Protein AF-A0A3Q1M4J1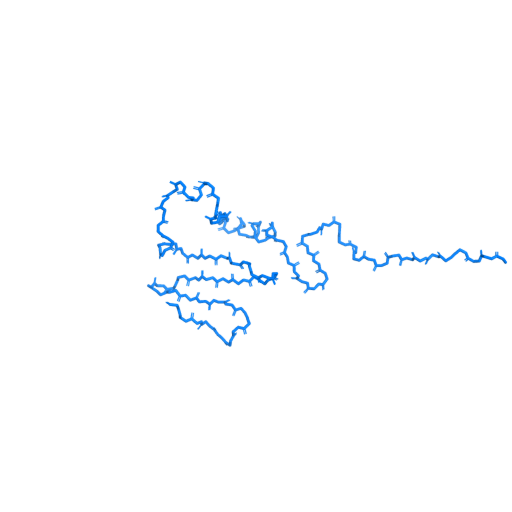-F1 (afdb_monomer_lite)

Foldseek 3Di:
DDDDDPPPPPDDPPPDPQADPVGQGDVVVVQVVQVVVVDHDDDCPDPVNVVVVDDPLPDAKDWDDDPSATWIWGDDPNWIWTGRPPDPGTDTD

pLDDT: mean 87.06, std 17.94, range [36.38, 98.62]

Sequence (93 aa):
MESIFHEKQEGSLCPSGNMDDSGFFSIQVTSNALKVWGLELILFNSPEYQRLRINPINERSFICNYKEHWFTVRKLGKQWFNLNSLLTGPELI

Radius of gyration: 19.83 Å; chains: 1; bounding box: 54×46×48 Å

Secondary structure (DSSP, 8-state):
--------------SSTTB-TT--B-HHHHHHHHHTTT-----TTSHHHHHHT--GGGSSEEEEEETTEEEEEEEETTEEEEE-TTSSSPEE-

Structure (mmCIF, N/CA/C/O backbone):
data_AF-A0A3Q1M4J1-F1
#
_entry.id   AF-A0A3Q1M4J1-F1
#
loop_
_atom_site.group_PDB
_atom_site.id
_atom_site.type_symbol
_atom_site.label_atom_id
_atom_site.label_alt_id
_atom_site.label_comp_id
_atom_site.label_asym_id
_atom_site.label_entity_id
_atom_site.label_seq_id
_atom_site.pdbx_PDB_ins_code
_atom_site.Cartn_x
_atom_site.Cartn_y
_atom_site.Cartn_z
_atom_site.occupancy
_atom_site.B_iso_or_equiv
_atom_site.auth_seq_id
_atom_site.auth_comp_id
_atom_site.auth_asym_id
_atom_site.auth_atom_id
_atom_site.pdbx_PDB_model_num
ATOM 1 N N . MET A 1 1 ? 39.958 -27.648 -36.511 1.00 38.06 1 MET A N 1
ATOM 2 C CA . MET A 1 1 ? 40.570 -26.655 -35.616 1.00 38.06 1 MET A CA 1
ATOM 3 C C . MET A 1 1 ? 39.543 -25.553 -35.459 1.00 38.06 1 MET A C 1
ATOM 5 O O . MET A 1 1 ? 39.189 -24.939 -36.452 1.00 38.06 1 MET A O 1
ATO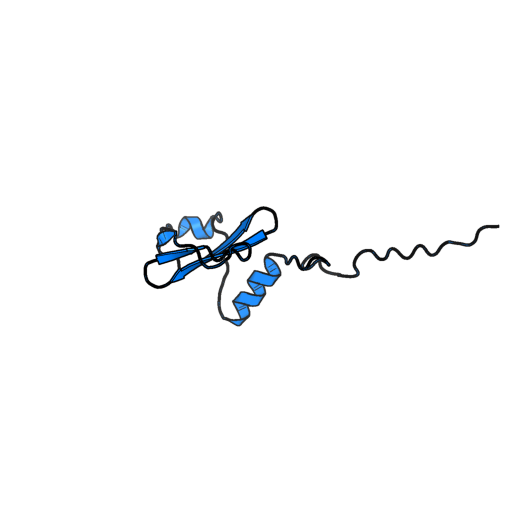M 9 N N . GLU A 1 2 ? 38.982 -25.497 -34.252 1.00 36.38 2 GLU A N 1
ATOM 10 C CA . GLU A 1 2 ? 38.103 -24.472 -33.668 1.00 36.38 2 GLU A CA 1
ATOM 11 C C . GLU A 1 2 ? 36.794 -24.123 -34.392 1.00 36.38 2 GLU A C 1
ATOM 13 O O . GLU A 1 2 ? 36.651 -23.152 -35.127 1.00 36.38 2 GLU A O 1
ATOM 18 N N . SER A 1 3 ? 35.789 -24.941 -34.081 1.00 39.28 3 SER A N 1
ATOM 19 C CA . SER A 1 3 ? 34.382 -24.562 -34.024 1.00 39.28 3 SER A CA 1
ATOM 20 C C . SER A 1 3 ? 34.202 -23.334 -33.124 1.00 39.28 3 SER A C 1
ATOM 22 O O . SER A 1 3 ? 34.395 -23.415 -31.912 1.00 39.28 3 SER A O 1
ATOM 24 N N . ILE A 1 4 ? 33.828 -22.205 -33.726 1.00 50.34 4 ILE A N 1
ATOM 25 C CA . ILE A 1 4 ? 33.396 -21.001 -33.015 1.00 50.34 4 ILE A CA 1
ATOM 26 C C . ILE A 1 4 ? 32.074 -21.345 -32.327 1.00 50.34 4 ILE A C 1
ATOM 28 O O . ILE A 1 4 ? 31.038 -21.499 -32.975 1.00 50.34 4 ILE A O 1
ATOM 32 N N . PHE A 1 5 ? 32.126 -21.523 -31.011 1.00 40.75 5 PHE A N 1
ATOM 33 C CA . PHE A 1 5 ? 30.942 -21.654 -30.180 1.00 40.75 5 PHE A CA 1
ATOM 34 C C . PHE A 1 5 ? 30.155 -20.343 -30.256 1.00 40.75 5 PHE A C 1
ATOM 36 O O . PHE A 1 5 ? 30.575 -19.314 -29.731 1.00 40.75 5 PHE A O 1
ATOM 43 N N . HIS A 1 6 ? 28.996 -20.380 -30.913 1.00 46.00 6 HIS A N 1
ATOM 44 C CA . HIS A 1 6 ? 27.926 -19.430 -30.641 1.00 46.00 6 HIS A CA 1
ATOM 45 C C . HIS A 1 6 ? 27.378 -19.752 -29.249 1.00 46.00 6 HIS A C 1
ATOM 47 O O . HIS A 1 6 ? 26.392 -20.472 -29.103 1.00 46.00 6 HIS A O 1
ATOM 53 N N . GLU A 1 7 ? 28.035 -19.239 -28.213 1.00 44.28 7 GLU A N 1
ATOM 54 C CA . GLU A 1 7 ? 27.428 -19.167 -26.891 1.00 44.28 7 GLU A CA 1
ATOM 55 C C . GLU A 1 7 ? 26.437 -18.004 -26.920 1.00 44.28 7 GLU A C 1
ATOM 57 O O . GLU A 1 7 ? 26.756 -16.834 -26.708 1.00 44.28 7 GLU A O 1
ATOM 62 N N . LYS A 1 8 ? 25.214 -18.338 -27.327 1.00 42.75 8 LYS A N 1
ATOM 63 C CA . LYS A 1 8 ? 24.049 -17.480 -27.191 1.00 42.75 8 LYS A CA 1
ATOM 64 C C . LYS A 1 8 ? 23.903 -17.209 -25.693 1.00 42.75 8 LYS A C 1
ATOM 66 O O . LYS A 1 8 ? 23.471 -18.089 -24.955 1.00 42.75 8 LYS A O 1
ATOM 71 N N . GLN A 1 9 ? 24.298 -16.020 -25.238 1.00 45.81 9 GLN A N 1
ATOM 72 C CA . GLN A 1 9 ? 23.897 -15.537 -23.920 1.00 45.81 9 GLN A CA 1
ATOM 73 C C . GLN A 1 9 ? 22.375 -15.369 -23.945 1.00 45.81 9 GLN A C 1
ATOM 75 O O . GLN A 1 9 ? 21.849 -14.321 -24.309 1.00 45.81 9 GLN A O 1
ATOM 80 N N . GLU A 1 10 ? 21.655 -16.430 -23.590 1.00 48.94 10 GLU A N 1
ATOM 81 C CA . GLU A 1 10 ? 20.257 -16.368 -23.171 1.00 48.94 10 GLU A CA 1
ATOM 82 C C . GLU A 1 10 ? 20.212 -15.778 -21.754 1.00 48.94 10 GLU A C 1
ATOM 84 O O . GLU A 1 10 ? 19.884 -16.442 -20.780 1.00 48.94 10 GLU A O 1
ATOM 89 N N . GLY A 1 11 ? 20.624 -14.515 -21.632 1.00 51.03 11 GLY A N 1
ATOM 90 C CA . GLY A 1 11 ? 20.379 -13.689 -20.457 1.00 51.03 11 GLY A CA 1
ATOM 91 C C . GLY A 1 11 ? 19.189 -12.795 -20.768 1.00 51.03 11 GLY A C 1
ATOM 92 O O . GLY A 1 11 ? 19.317 -11.939 -21.636 1.00 51.03 11 GLY A O 1
ATOM 93 N N . SER A 1 12 ? 18.048 -13.070 -20.126 1.00 54.44 12 SER A N 1
ATOM 94 C CA . SER A 1 12 ? 16.781 -12.316 -20.130 1.00 54.44 12 SER A CA 1
ATOM 95 C C . SER A 1 12 ? 16.692 -11.177 -21.165 1.00 54.44 12 SER A C 1
ATOM 97 O O . SER A 1 12 ? 17.217 -10.080 -20.980 1.00 54.44 12 SER A O 1
ATOM 99 N N . LEU A 1 13 ? 15.987 -11.438 -22.269 1.00 56.25 13 LEU A N 1
ATOM 100 C CA . LEU A 1 13 ? 15.767 -10.527 -23.405 1.00 56.25 13 LEU A CA 1
ATOM 101 C C . LEU A 1 13 ? 14.885 -9.307 -23.068 1.00 56.25 13 LEU A C 1
ATOM 103 O O . LEU A 1 13 ? 14.308 -8.713 -23.975 1.00 56.25 13 LEU A O 1
ATOM 107 N N . CYS A 1 14 ? 14.739 -8.927 -21.799 1.00 58.41 14 CYS A N 1
ATOM 108 C CA . CYS A 1 14 ? 13.925 -7.793 -21.379 1.00 58.41 14 CYS A CA 1
ATOM 109 C C . CYS A 1 14 ? 14.714 -6.484 -21.573 1.00 58.41 14 CYS A C 1
ATOM 111 O O . CYS A 1 14 ? 15.588 -6.171 -20.766 1.00 58.41 14 CYS A O 1
ATOM 113 N N . PRO A 1 15 ? 14.413 -5.660 -22.601 1.00 68.88 15 PRO A N 1
ATOM 114 C CA . PRO A 1 15 ? 15.168 -4.433 -22.877 1.00 68.88 15 PRO A CA 1
ATOM 115 C C . PRO A 1 15 ? 15.014 -3.354 -21.792 1.00 68.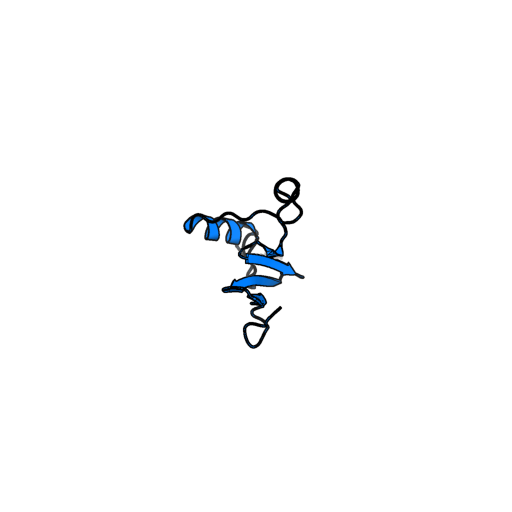88 15 PRO A C 1
ATOM 117 O O . PRO A 1 15 ? 15.712 -2.344 -21.825 1.00 68.88 15 PRO A O 1
ATOM 120 N N . SER A 1 16 ? 14.104 -3.540 -20.831 1.00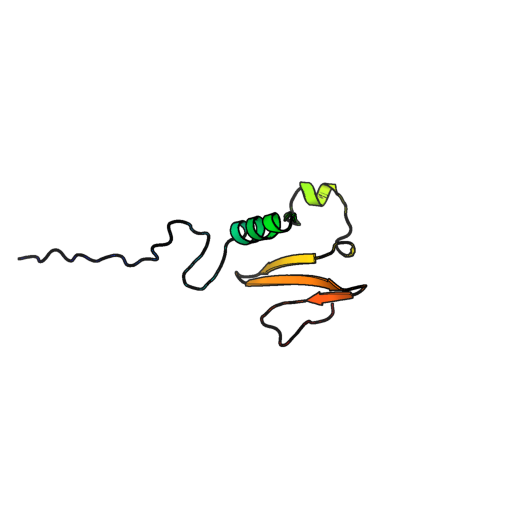 78.69 16 SER A N 1
ATOM 121 C CA . SER A 1 16 ? 13.931 -2.656 -19.680 1.00 78.69 16 SER A CA 1
ATOM 122 C C . SER A 1 16 ? 14.079 -3.434 -18.377 1.00 78.69 16 SER A C 1
ATOM 124 O O . SER A 1 16 ? 13.402 -4.444 -18.208 1.00 78.69 16 SER A O 1
ATOM 126 N N . GLY A 1 17 ? 14.837 -2.904 -17.413 1.00 82.56 17 GLY A N 1
ATOM 127 C CA . GLY A 1 17 ? 14.934 -3.440 -16.043 1.00 82.56 17 GLY A CA 1
ATOM 128 C C . GLY A 1 17 ? 13.684 -3.214 -15.177 1.00 82.56 17 GLY A C 1
ATOM 129 O O . GLY A 1 17 ? 13.788 -3.075 -13.964 1.00 82.56 17 GLY A O 1
ATOM 130 N N . ASN A 1 18 ? 12.507 -3.093 -15.798 1.00 86.81 18 ASN A N 1
ATOM 131 C CA . ASN A 1 18 ? 11.231 -2.843 -15.123 1.00 86.81 18 ASN A CA 1
ATOM 132 C C . ASN A 1 18 ? 10.488 -4.120 -14.729 1.00 86.81 18 ASN A C 1
ATOM 134 O O . ASN A 1 18 ? 9.525 -4.042 -13.967 1.00 86.81 18 ASN A O 1
ATOM 138 N N . MET A 1 19 ? 10.917 -5.254 -15.274 1.00 88.44 19 MET A N 1
ATOM 139 C CA . MET A 1 19 ? 10.377 -6.578 -15.021 1.00 88.44 19 MET A CA 1
ATOM 140 C C . MET A 1 19 ? 11.517 -7.588 -15.154 1.00 88.44 19 MET A C 1
ATOM 142 O O . MET A 1 19 ? 12.341 -7.444 -16.059 1.00 88.44 19 MET A O 1
ATOM 146 N N . ASP A 1 20 ? 11.549 -8.588 -14.283 1.00 83.75 20 ASP A N 1
ATOM 147 C CA . ASP A 1 20 ? 12.423 -9.752 -14.426 1.00 83.75 20 ASP A CA 1
ATOM 148 C C . ASP A 1 20 ? 11.620 -11.049 -14.617 1.00 83.75 20 ASP A C 1
ATOM 150 O O . ASP A 1 20 ? 10.387 -11.070 -14.536 1.00 83.75 20 ASP A O 1
ATOM 154 N N . ASP A 1 21 ? 12.335 -12.148 -14.862 1.00 80.88 21 ASP A N 1
ATOM 155 C CA . ASP A 1 21 ? 11.737 -13.463 -15.116 1.00 80.88 21 ASP A CA 1
ATOM 156 C C . ASP A 1 21 ? 11.105 -14.088 -13.850 1.00 80.88 21 ASP A C 1
ATOM 158 O O . ASP A 1 21 ? 10.386 -15.083 -13.947 1.00 80.88 21 ASP A O 1
ATOM 162 N N . SER A 1 22 ? 11.332 -13.504 -12.663 1.00 81.94 22 SER A N 1
ATOM 163 C CA . SER A 1 22 ? 10.688 -13.912 -11.404 1.00 81.94 22 SER A CA 1
ATOM 164 C C . SER A 1 22 ? 9.304 -13.279 -11.210 1.00 81.94 22 SER A C 1
ATOM 166 O O . SER A 1 22 ? 8.537 -13.709 -10.347 1.00 81.94 22 SER A O 1
ATOM 168 N N . GLY A 1 23 ? 8.964 -12.276 -12.029 1.00 77.88 23 GLY A N 1
ATOM 169 C CA . GLY A 1 23 ? 7.746 -11.482 -11.888 1.00 77.88 23 GLY A CA 1
ATOM 170 C C . GLY A 1 23 ? 7.897 -10.299 -10.930 1.00 77.88 23 GLY A C 1
ATOM 171 O O . GLY A 1 23 ? 6.887 -9.724 -10.516 1.00 77.88 23 GLY A O 1
ATOM 172 N N . PHE A 1 24 ? 9.128 -9.913 -10.576 1.00 85.56 24 PHE A N 1
ATOM 173 C CA . PHE A 1 24 ? 9.372 -8.681 -9.839 1.00 85.56 24 PHE A CA 1
ATOM 174 C C . PHE A 1 24 ? 9.221 -7.479 -10.774 1.00 85.56 24 PHE A C 1
ATOM 176 O O . PHE A 1 24 ? 9.767 -7.451 -11.876 1.00 85.56 24 PHE A O 1
ATOM 183 N N . PHE A 1 25 ? 8.485 -6.464 -10.319 1.00 90.69 25 PHE A N 1
ATOM 184 C CA . PHE A 1 25 ? 8.255 -5.228 -11.064 1.00 90.69 25 PHE A CA 1
ATOM 185 C C . PHE A 1 25 ? 8.899 -4.032 -10.367 1.00 90.69 25 PHE A C 1
ATOM 187 O O . PHE A 1 25 ? 8.864 -3.908 -9.137 1.00 90.69 25 PHE A O 1
ATOM 194 N N . SER A 1 26 ? 9.434 -3.101 -11.159 1.00 92.44 26 SER A N 1
ATOM 195 C CA . SER A 1 26 ? 9.953 -1.837 -10.637 1.00 92.44 26 SER A CA 1
ATOM 196 C C . SER A 1 26 ? 8.825 -0.913 -10.161 1.00 92.44 26 SER A C 1
ATOM 198 O O . SER A 1 26 ? 7.676 -0.987 -10.604 1.00 92.44 26 SER A O 1
ATOM 200 N N . ILE A 1 27 ? 9.169 0.053 -9.305 1.00 93.62 27 ILE A N 1
ATOM 201 C CA . ILE A 1 27 ? 8.232 1.088 -8.838 1.00 93.62 27 ILE A CA 1
ATOM 202 C C . ILE A 1 27 ? 7.601 1.893 -9.988 1.00 93.62 27 ILE A C 1
ATOM 204 O O . ILE A 1 27 ? 6.482 2.392 -9.856 1.00 93.62 27 ILE A O 1
ATOM 208 N N . GLN A 1 28 ? 8.288 2.016 -11.130 1.00 93.75 28 GLN A N 1
ATOM 209 C CA . GLN A 1 28 ? 7.785 2.758 -12.289 1.00 93.75 28 GLN A CA 1
ATOM 210 C C . GLN A 1 28 ? 6.566 2.069 -12.908 1.00 93.75 28 GLN A C 1
ATOM 212 O O . GLN A 1 28 ? 5.633 2.754 -13.333 1.00 93.75 28 GLN A O 1
ATOM 217 N N . VAL A 1 29 ? 6.539 0.732 -12.910 1.00 94.81 29 VAL A N 1
ATOM 218 C CA . VAL A 1 29 ? 5.383 -0.049 -13.370 1.00 94.81 29 VAL A CA 1
ATOM 219 C C . VAL A 1 29 ? 4.179 0.247 -12.482 1.00 94.81 29 VAL A C 1
ATOM 221 O O . VAL A 1 29 ? 3.132 0.651 -12.987 1.00 94.81 29 VAL A O 1
ATOM 224 N N . THR A 1 30 ? 4.349 0.161 -11.160 1.00 95.06 30 THR A N 1
ATOM 225 C CA . THR A 1 30 ? 3.294 0.472 -10.183 1.00 95.06 30 THR A CA 1
ATOM 226 C C . THR A 1 30 ? 2.801 1.915 -10.314 1.00 95.06 30 THR A C 1
ATOM 228 O O . THR A 1 30 ? 1.596 2.154 -10.358 1.00 95.06 30 THR A O 1
ATOM 231 N N . SER A 1 31 ? 3.711 2.887 -10.442 1.00 96.12 31 SER A N 1
ATOM 232 C CA . SER A 1 31 ? 3.357 4.300 -10.633 1.00 96.12 31 SER A CA 1
ATOM 233 C C . SER A 1 31 ? 2.529 4.518 -11.903 1.00 96.12 31 SER A C 1
ATOM 235 O O . SER A 1 31 ? 1.501 5.189 -11.859 1.00 96.12 31 SER A O 1
ATOM 237 N N . ASN A 1 32 ? 2.922 3.921 -13.032 1.00 96.12 32 ASN A N 1
ATOM 238 C CA . ASN A 1 32 ? 2.184 4.070 -14.287 1.00 96.12 32 ASN A CA 1
ATOM 239 C C . ASN A 1 32 ? 0.837 3.338 -14.275 1.00 96.12 32 ASN A C 1
ATOM 241 O O . ASN A 1 32 ? -0.134 3.865 -14.814 1.00 96.12 32 ASN A O 1
ATOM 245 N N . ALA A 1 33 ? 0.746 2.178 -13.622 1.00 96.12 33 ALA A N 1
ATOM 246 C CA . ALA A 1 33 ? -0.520 1.469 -13.452 1.00 96.12 33 ALA A CA 1
ATOM 247 C C . ALA A 1 33 ? -1.538 2.302 -12.651 1.00 96.12 33 ALA A C 1
ATOM 249 O O . ALA A 1 33 ? -2.709 2.367 -13.019 1.00 96.12 33 ALA A O 1
ATOM 250 N N . LEU A 1 34 ? -1.093 2.996 -11.596 1.00 97.31 34 LEU A N 1
ATOM 251 C CA . LEU A 1 34 ? -1.947 3.885 -10.801 1.00 97.31 34 LEU A CA 1
ATOM 252 C C . LEU A 1 34 ? -2.452 5.099 -11.596 1.00 97.31 34 LEU A C 1
ATOM 254 O O . LEU A 1 34 ? -3.614 5.480 -11.444 1.00 97.31 34 LEU A O 1
ATOM 258 N N . LYS A 1 35 ? -1.633 5.660 -12.495 1.00 97.38 35 LYS A N 1
ATOM 259 C CA . LYS A 1 35 ? -2.030 6.808 -13.332 1.00 97.38 35 LYS A CA 1
ATOM 260 C C . LYS A 1 35 ? -3.245 6.520 -14.213 1.00 97.38 35 LYS A C 1
ATOM 262 O O . LYS A 1 35 ? -4.042 7.426 -14.433 1.00 97.38 35 LYS A O 1
ATOM 267 N N . VAL A 1 36 ? -3.430 5.276 -14.669 1.00 97.81 36 VAL A N 1
ATOM 268 C CA . VAL A 1 36 ? -4.620 4.858 -15.447 1.00 97.81 36 VAL A CA 1
ATOM 269 C C . VAL A 1 36 ? -5.916 5.095 -14.662 1.00 97.81 36 VAL A C 1
ATOM 271 O O . VAL A 1 36 ? -6.955 5.386 -15.246 1.00 97.81 36 VAL A O 1
ATOM 274 N N . TRP A 1 37 ? -5.841 5.034 -13.332 1.00 97.25 37 TRP A N 1
ATOM 275 C CA . TRP A 1 37 ? -6.955 5.275 -12.416 1.00 97.25 37 TRP A CA 1
ATOM 276 C C . TRP A 1 37 ? -6.971 6.699 -11.842 1.00 97.25 37 TRP A C 1
ATOM 278 O O . TRP A 1 37 ? -7.720 6.972 -10.906 1.00 97.25 37 TRP A O 1
ATOM 288 N N . GLY A 1 38 ? -6.138 7.605 -12.366 1.00 97.19 38 GLY A N 1
ATOM 289 C CA . GLY A 1 38 ? -6.000 8.968 -11.849 1.00 97.19 38 GLY A CA 1
ATOM 290 C C . GLY A 1 38 ? -5.366 9.036 -10.457 1.00 97.19 38 GLY A C 1
ATOM 291 O O . GLY A 1 38 ? -5.629 9.979 -9.713 1.00 97.19 38 GLY A O 1
ATOM 292 N N . LEU A 1 39 ? -4.573 8.029 -10.080 1.00 96.88 39 LEU A N 1
ATOM 293 C CA . LEU A 1 39 ? -3.873 7.972 -8.800 1.00 96.88 39 LEU A CA 1
ATOM 294 C C . LEU A 1 39 ? -2.390 8.310 -8.979 1.00 96.88 39 LEU A C 1
ATOM 296 O O . LEU A 1 39 ? -1.764 7.936 -9.971 1.00 96.88 39 LEU A O 1
ATOM 300 N N . GLU A 1 40 ? -1.826 8.980 -7.978 1.00 94.62 40 GLU A N 1
ATOM 301 C CA . GLU A 1 40 ? -0.415 9.356 -7.923 1.00 94.62 40 GLU A CA 1
ATOM 302 C C . GLU A 1 40 ? 0.280 8.690 -6.729 1.00 94.62 40 GLU A C 1
ATOM 304 O O . GLU A 1 40 ? -0.336 8.412 -5.699 1.00 94.62 40 GLU A O 1
ATOM 309 N N . LEU A 1 41 ? 1.574 8.410 -6.889 1.00 95.12 41 LEU A N 1
ATOM 310 C CA . LEU A 1 41 ? 2.416 7.755 -5.894 1.00 95.12 41 LEU A CA 1
ATOM 311 C C . LEU A 1 41 ? 3.485 8.754 -5.439 1.00 95.12 41 LEU A C 1
ATOM 313 O O . LEU A 1 41 ? 4.335 9.146 -6.236 1.00 95.12 41 LEU A O 1
ATOM 317 N N . ILE A 1 42 ? 3.455 9.138 -4.163 1.00 95.25 42 ILE A N 1
ATOM 318 C CA . ILE A 1 42 ? 4.448 10.031 -3.557 1.00 95.25 42 ILE A CA 1
ATOM 319 C C . ILE A 1 42 ? 5.315 9.211 -2.601 1.00 95.25 42 ILE A C 1
ATOM 321 O O . ILE A 1 42 ? 4.808 8.452 -1.774 1.00 95.25 42 ILE A O 1
ATOM 325 N N . LEU A 1 43 ? 6.638 9.357 -2.699 1.00 95.50 43 LEU A N 1
ATOM 326 C CA . LEU A 1 43 ? 7.556 8.710 -1.764 1.00 95.50 43 LEU A CA 1
ATOM 327 C C . LEU A 1 43 ? 7.381 9.312 -0.366 1.00 95.50 43 LEU A C 1
ATOM 329 O O . LEU A 1 43 ? 7.544 10.518 -0.183 1.00 95.50 43 LEU A O 1
ATOM 333 N N . PHE A 1 44 ? 7.129 8.462 0.629 1.00 95.31 44 PHE A N 1
ATOM 334 C CA . PHE A 1 44 ? 6.867 8.881 2.010 1.00 95.31 44 PHE A CA 1
ATOM 335 C C . PHE A 1 44 ? 7.997 9.731 2.618 1.00 95.31 44 PHE A C 1
ATOM 337 O O . PHE A 1 44 ? 7.753 10.710 3.316 1.00 95.31 44 PHE A O 1
ATOM 344 N N . ASN A 1 45 ? 9.252 9.402 2.302 1.00 92.94 45 ASN A N 1
ATOM 345 C CA . ASN A 1 45 ? 10.426 10.134 2.790 1.00 92.94 45 ASN A CA 1
ATOM 346 C C . ASN A 1 45 ? 10.828 11.317 1.893 1.00 92.94 45 ASN A C 1
ATOM 348 O O . ASN A 1 45 ? 11.886 11.909 2.102 1.00 92.94 45 ASN A O 1
ATOM 352 N N . SER A 1 46 ? 10.033 11.653 0.873 1.00 95.56 46 SER A N 1
ATOM 353 C CA . SER A 1 46 ? 10.340 12.793 0.011 1.00 95.56 46 SER A CA 1
ATOM 354 C C . SER A 1 46 ? 10.158 14.122 0.758 1.00 95.56 46 SER A C 1
ATOM 356 O O . SER A 1 46 ? 9.247 14.255 1.581 1.00 95.56 46 SER A O 1
ATOM 358 N N . PRO A 1 47 ? 10.955 15.155 0.426 1.00 96.44 47 PRO A N 1
ATOM 359 C CA . PRO A 1 47 ? 10.727 16.504 0.936 1.00 96.44 47 PRO A CA 1
ATOM 360 C C . PRO A 1 47 ? 9.330 17.042 0.605 1.00 96.44 47 PRO A C 1
ATOM 362 O O . PRO A 1 47 ? 8.785 17.847 1.353 1.00 96.44 47 PRO A O 1
ATOM 365 N N . GLU A 1 48 ? 8.753 16.617 -0.521 1.00 94.56 48 GLU A N 1
ATOM 366 C CA . GLU A 1 48 ? 7.393 16.968 -0.926 1.00 94.56 48 GLU A CA 1
ATOM 367 C C . GLU A 1 48 ? 6.359 16.471 0.079 1.00 94.56 48 GLU A C 1
ATOM 369 O O . GLU A 1 48 ? 5.640 17.290 0.648 1.00 94.56 48 GLU A O 1
ATOM 374 N N . TYR A 1 49 ? 6.358 15.170 0.377 1.00 94.88 49 TYR A N 1
ATOM 375 C CA . TYR A 1 49 ? 5.443 14.593 1.359 1.00 94.88 49 TYR A CA 1
ATOM 376 C C . TYR A 1 49 ? 5.647 15.200 2.755 1.00 94.88 49 TYR A C 1
ATOM 378 O O . TYR A 1 49 ? 4.692 15.604 3.418 1.00 94.88 49 TYR A O 1
ATOM 386 N N . GLN A 1 50 ? 6.904 15.353 3.188 1.00 94.44 50 GLN A N 1
ATOM 387 C CA . GLN A 1 50 ? 7.228 15.910 4.507 1.00 94.44 50 GLN A CA 1
ATOM 388 C C . GLN A 1 50 ? 6.733 17.354 4.689 1.00 94.44 50 GLN A C 1
ATOM 390 O O . GLN A 1 50 ? 6.306 17.728 5.785 1.00 94.44 50 GLN A O 1
ATOM 395 N N . ARG A 1 51 ? 6.743 18.174 3.627 1.00 96.31 51 ARG A N 1
ATOM 396 C CA . ARG A 1 51 ? 6.231 19.555 3.671 1.00 96.31 51 ARG A CA 1
ATOM 397 C C . ARG A 1 51 ? 4.724 19.6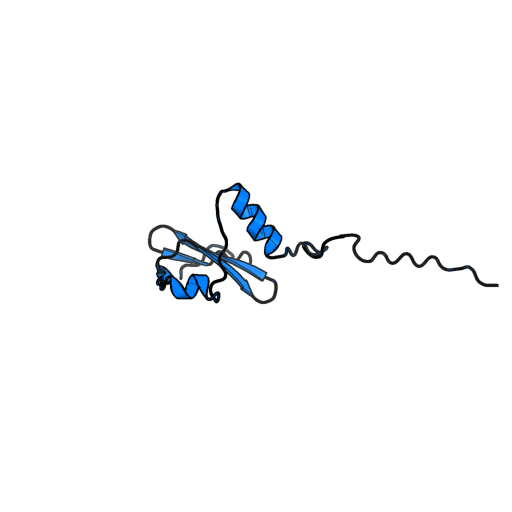32 3.891 1.00 96.31 51 ARG A C 1
ATOM 399 O O . ARG A 1 51 ? 4.270 20.619 4.465 1.00 96.31 51 ARG A O 1
ATOM 406 N N . LEU A 1 52 ? 3.968 18.610 3.489 1.00 94.44 52 LEU A N 1
ATOM 407 C CA . LEU A 1 52 ? 2.517 18.568 3.688 1.00 94.44 52 LEU A CA 1
ATOM 408 C C . LEU A 1 52 ? 2.136 18.415 5.167 1.00 94.44 52 LEU A C 1
ATOM 410 O O . LEU A 1 52 ? 1.021 18.766 5.544 1.00 94.44 52 LEU A O 1
ATOM 414 N N . ARG A 1 53 ? 3.055 17.914 6.012 1.00 93.31 53 ARG A N 1
ATOM 415 C CA . ARG A 1 53 ? 2.842 17.693 7.457 1.00 93.31 53 ARG A CA 1
ATOM 416 C C . ARG A 1 53 ? 1.571 16.883 7.762 1.00 93.31 53 ARG A C 1
ATOM 418 O O . ARG A 1 53 ? 0.925 17.083 8.790 1.00 93.31 53 ARG A O 1
ATOM 425 N N . ILE A 1 54 ? 1.213 15.963 6.867 1.00 94.44 54 ILE A N 1
ATOM 426 C CA . ILE A 1 54 ? 0.063 15.073 7.028 1.00 94.44 54 ILE A CA 1
ATOM 427 C C . ILE A 1 54 ? 0.411 14.016 8.079 1.00 94.44 54 ILE A C 1
ATOM 429 O O . ILE A 1 54 ? 1.468 13.389 8.020 1.00 94.44 54 ILE A O 1
ATOM 433 N N . ASN A 1 55 ? -0.487 13.798 9.044 1.00 95.38 55 ASN A N 1
ATOM 434 C CA . ASN A 1 55 ? -0.371 12.654 9.943 1.00 95.38 55 ASN A CA 1
ATOM 435 C C . ASN A 1 55 ? -0.637 11.364 9.137 1.00 95.38 55 ASN A C 1
ATOM 437 O O . ASN A 1 55 ? -1.750 11.228 8.621 1.00 95.38 55 ASN A O 1
ATOM 441 N N . PRO A 1 56 ? 0.311 10.408 9.055 1.00 94.19 56 PRO A N 1
ATOM 442 C CA . PRO A 1 56 ? 0.167 9.196 8.241 1.00 94.19 56 PRO A CA 1
ATOM 443 C C . PRO A 1 56 ? -1.106 8.384 8.523 1.00 94.19 56 PRO A C 1
ATOM 445 O O . PRO A 1 56 ? -1.626 7.725 7.630 1.00 94.19 56 PRO A O 1
ATOM 448 N N . ILE A 1 57 ? -1.672 8.466 9.734 1.00 95.50 57 ILE A N 1
ATOM 449 C CA . ILE A 1 57 ? -2.923 7.766 10.085 1.00 95.50 57 ILE A CA 1
ATOM 450 C C . ILE A 1 57 ? -4.158 8.264 9.306 1.00 95.50 57 ILE A C 1
ATOM 452 O O . ILE A 1 57 ? -5.194 7.584 9.250 1.00 95.50 57 ILE A O 1
ATOM 456 N N . ASN A 1 58 ? -4.061 9.467 8.734 1.00 95.12 58 ASN A N 1
ATOM 457 C CA . ASN A 1 58 ? -5.110 10.106 7.946 1.00 95.12 58 ASN A CA 1
ATOM 458 C C . ASN A 1 58 ? -5.029 9.762 6.455 1.00 95.12 58 ASN A C 1
ATOM 460 O O . ASN A 1 58 ? -5.972 10.068 5.727 1.00 95.12 58 ASN A O 1
ATOM 464 N N . GLU A 1 59 ? -3.956 9.104 6.014 1.00 96.19 59 GLU A N 1
ATOM 465 C CA . GLU A 1 59 ? -3.846 8.613 4.645 1.00 96.19 59 GLU A CA 1
ATOM 466 C C . GLU A 1 59 ? -4.844 7.486 4.354 1.00 96.19 59 GLU A C 1
ATOM 468 O O . GLU A 1 59 ? -5.447 6.882 5.248 1.00 96.19 59 GLU A O 1
ATOM 473 N N . ARG A 1 60 ? -5.037 7.205 3.063 1.00 96.31 60 ARG A N 1
ATOM 474 C CA . ARG A 1 60 ? -5.937 6.133 2.605 1.00 96.31 60 ARG A CA 1
ATOM 475 C C . ARG A 1 60 ? -5.224 4.793 2.459 1.00 96.31 60 ARG A C 1
ATOM 477 O O . ARG A 1 60 ? -5.816 3.747 2.732 1.00 96.31 60 ARG A O 1
ATOM 484 N N . SER A 1 61 ? -3.980 4.817 1.996 1.00 97.62 61 SER A N 1
ATOM 485 C CA . SER A 1 61 ? -3.199 3.615 1.714 1.00 97.62 61 SER A CA 1
ATOM 486 C C . SER A 1 61 ? -1.720 3.924 1.540 1.00 97.62 61 SER A C 1
ATOM 488 O O . SER A 1 61 ? -1.363 5.000 1.071 1.00 97.62 61 SER A O 1
ATOM 490 N N . PHE A 1 62 ? -0.892 2.922 1.803 1.00 98.00 62 PHE A N 1
ATOM 491 C CA . PHE A 1 62 ? 0.527 2.887 1.494 1.00 98.00 62 PHE A CA 1
ATOM 492 C C . PHE A 1 62 ? 0.836 1.648 0.662 1.00 98.00 62 PHE A C 1
ATOM 494 O O . PHE A 1 62 ? 0.257 0.582 0.880 1.00 98.00 62 PHE A O 1
ATOM 501 N N . ILE A 1 63 ? 1.780 1.787 -0.263 1.00 98.06 63 ILE A N 1
ATOM 502 C CA . ILE A 1 63 ? 2.436 0.662 -0.924 1.00 98.06 63 ILE A CA 1
ATOM 503 C C . ILE A 1 63 ? 3.847 0.596 -0.351 1.00 98.06 63 ILE A C 1
ATOM 505 O O . ILE A 1 63 ? 4.586 1.581 -0.386 1.00 98.06 63 ILE A O 1
ATOM 509 N N . CYS A 1 64 ? 4.203 -0.552 0.204 1.00 97.25 64 CYS A N 1
ATOM 510 C CA . CYS A 1 64 ? 5.475 -0.787 0.860 1.00 97.25 64 CYS A CA 1
ATOM 511 C C . CYS A 1 64 ? 6.318 -1.738 0.013 1.00 97.25 64 CYS A C 1
ATOM 513 O O . CYS A 1 64 ? 5.793 -2.697 -0.551 1.00 97.25 64 CYS A O 1
ATOM 515 N N . ASN A 1 65 ? 7.624 -1.484 -0.040 1.00 95.44 65 ASN A N 1
ATOM 516 C CA . ASN A 1 65 ? 8.611 -2.445 -0.515 1.00 95.44 65 ASN A CA 1
ATOM 517 C C . ASN A 1 65 ? 9.537 -2.791 0.648 1.00 95.44 65 ASN A C 1
ATOM 519 O O . ASN A 1 65 ? 10.174 -1.898 1.210 1.00 95.44 65 ASN A O 1
ATOM 523 N N . TYR A 1 66 ? 9.604 -4.064 1.021 1.00 95.12 66 TYR A N 1
ATOM 524 C CA . TYR A 1 66 ? 10.556 -4.549 2.013 1.00 95.12 66 TYR A CA 1
ATOM 525 C C . TYR A 1 66 ? 11.263 -5.777 1.459 1.00 95.12 66 TYR A C 1
A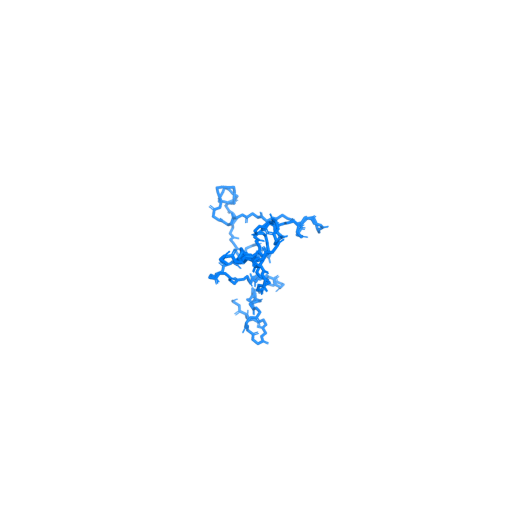TOM 527 O O . TYR A 1 66 ? 10.603 -6.771 1.183 1.00 95.12 66 TYR A O 1
ATOM 535 N N . LYS A 1 67 ? 12.593 -5.710 1.315 1.00 93.81 67 LYS A N 1
ATOM 536 C CA . LYS A 1 67 ? 13.414 -6.806 0.769 1.00 93.81 67 LYS A CA 1
ATOM 537 C C . LYS A 1 67 ? 12.840 -7.377 -0.537 1.00 93.81 67 LYS A C 1
ATOM 539 O O . LYS A 1 67 ? 12.567 -8.567 -0.615 1.00 93.81 67 LYS A O 1
ATOM 544 N N . GLU A 1 68 ? 12.611 -6.503 -1.520 1.00 90.94 68 GLU A N 1
ATOM 545 C CA . GLU A 1 68 ? 12.100 -6.884 -2.850 1.00 90.94 68 GLU A CA 1
ATOM 546 C C . GLU A 1 68 ? 10.695 -7.514 -2.821 1.00 90.94 68 GLU A C 1
ATOM 548 O O . GLU A 1 68 ? 10.251 -8.131 -3.782 1.00 90.94 68 GLU A O 1
ATOM 553 N N . HIS A 1 69 ? 9.940 -7.292 -1.742 1.00 93.44 69 HIS A N 1
ATOM 554 C CA . HIS A 1 69 ? 8.551 -7.718 -1.630 1.00 93.44 69 HIS A CA 1
ATOM 555 C C . HIS A 1 69 ? 7.611 -6.520 -1.539 1.00 93.44 69 HIS A C 1
ATOM 557 O O . HIS A 1 69 ? 7.734 -5.684 -0.636 1.00 93.44 69 HIS A O 1
ATOM 563 N N . TRP A 1 70 ? 6.659 -6.447 -2.469 1.00 95.31 70 TRP A N 1
ATOM 564 C CA . TRP A 1 70 ? 5.621 -5.421 -2.493 1.00 95.31 70 TRP A CA 1
ATOM 565 C C . TRP A 1 70 ? 4.401 -5.867 -1.688 1.00 95.31 70 TRP A C 1
ATOM 567 O O . TRP A 1 70 ? 3.853 -6.945 -1.903 1.00 95.31 70 TRP A O 1
ATOM 577 N N . PHE A 1 71 ? 3.914 -5.001 -0.806 1.00 97.50 71 PHE A N 1
ATOM 578 C CA . PHE A 1 71 ? 2.649 -5.206 -0.104 1.00 97.50 71 PHE A CA 1
ATOM 579 C C . PHE A 1 71 ? 1.930 -3.882 0.127 1.00 97.50 71 PHE A C 1
ATOM 581 O O . PHE A 1 71 ? 2.515 -2.806 0.020 1.00 97.50 71 PHE A O 1
ATOM 588 N N . THR A 1 72 ? 0.635 -3.958 0.427 1.00 98.25 72 THR A N 1
ATOM 589 C CA . THR A 1 72 ? -0.194 -2.771 0.655 1.00 98.25 72 THR A CA 1
ATOM 590 C C . THR A 1 72 ? -0.633 -2.709 2.110 1.00 98.25 72 THR A C 1
ATOM 592 O O . THR A 1 72 ? -1.018 -3.719 2.693 1.00 98.25 72 THR A O 1
ATOM 595 N N . VAL A 1 73 ? -0.634 -1.509 2.679 1.00 98.50 73 VAL A N 1
ATOM 596 C CA . VAL A 1 73 ? -1.302 -1.200 3.946 1.00 98.50 73 VAL A CA 1
ATOM 597 C C . VAL A 1 73 ? -2.440 -0.242 3.626 1.00 98.50 73 VAL A C 1
ATOM 599 O O . VAL A 1 73 ? -2.208 0.812 3.038 1.00 98.50 73 VAL A O 1
ATOM 602 N N . ARG A 1 74 ? -3.687 -0.598 3.941 1.00 98.44 74 ARG A N 1
ATOM 603 C CA . ARG A 1 74 ? -4.860 0.181 3.507 1.00 98.44 74 ARG A CA 1
ATOM 604 C C . ARG A 1 74 ? -5.856 0.393 4.629 1.00 98.44 74 ARG A C 1
ATOM 606 O O . ARG A 1 74 ? -6.167 -0.525 5.384 1.00 98.44 74 ARG A O 1
ATOM 613 N N . LYS A 1 75 ? -6.406 1.604 4.685 1.00 98.25 75 LYS A N 1
ATOM 614 C CA . LYS A 1 75 ? -7.498 1.949 5.585 1.00 98.25 75 LYS A CA 1
ATOM 615 C C . LYS A 1 75 ? -8.835 1.517 4.985 1.00 98.25 75 LYS A C 1
ATOM 617 O O . LYS A 1 75 ? -9.184 1.925 3.876 1.00 98.25 75 LYS A O 1
ATOM 622 N N . LEU A 1 76 ? -9.593 0.711 5.725 1.00 96.56 76 LEU A N 1
ATOM 623 C CA . LEU A 1 76 ? -10.958 0.299 5.397 1.00 96.56 76 LEU A CA 1
ATOM 624 C C . LEU A 1 76 ? -11.886 0.792 6.511 1.00 96.56 76 LEU A C 1
ATOM 626 O O . LEU A 1 76 ? -11.807 0.363 7.663 1.00 96.56 76 LEU A O 1
ATOM 630 N N . GLY A 1 77 ? -12.733 1.771 6.187 1.00 94.94 77 GLY A N 1
ATOM 631 C CA . GLY A 1 77 ? -13.506 2.496 7.193 1.00 94.94 77 GLY A CA 1
ATOM 632 C C . GLY A 1 77 ? -12.590 3.242 8.168 1.00 94.94 77 GLY A C 1
ATOM 633 O O . GLY A 1 77 ? -11.919 4.203 7.793 1.00 94.94 77 GLY A O 1
ATOM 634 N N . LYS A 1 78 ? -12.573 2.811 9.433 1.00 95.25 78 LYS A N 1
ATOM 635 C CA . LYS A 1 78 ? -11.765 3.425 10.504 1.00 95.25 78 LYS A CA 1
ATOM 636 C C . LYS A 1 78 ? -10.501 2.635 10.852 1.00 95.25 78 LYS A C 1
ATOM 638 O O . LYS A 1 78 ? -9.720 3.112 11.666 1.00 95.25 78 LYS A O 1
ATOM 643 N N . GLN A 1 79 ? -10.311 1.461 10.256 1.00 97.94 79 GLN A N 1
ATOM 644 C CA . GLN A 1 79 ? -9.276 0.502 10.634 1.00 97.94 79 GLN A CA 1
ATOM 645 C C . GLN A 1 79 ? -8.221 0.364 9.541 1.00 97.94 79 GLN A C 1
ATOM 647 O O . GLN A 1 79 ? -8.531 0.494 8.355 1.00 97.94 79 GLN A O 1
ATOM 652 N N . TRP A 1 80 ? -6.983 0.104 9.950 1.00 98.62 80 TRP A N 1
ATOM 653 C CA . TRP A 1 80 ? -5.869 -0.163 9.051 1.00 98.62 80 TRP A CA 1
ATOM 654 C C . TRP A 1 80 ? -5.662 -1.663 8.910 1.00 98.62 80 TRP A C 1
ATOM 656 O O . TRP A 1 80 ? -5.745 -2.397 9.888 1.00 98.62 80 TRP A O 1
ATOM 666 N N . PHE A 1 81 ? -5.390 -2.107 7.688 1.00 98.62 81 PHE A N 1
ATOM 667 C CA . PHE A 1 81 ? -5.129 -3.507 7.397 1.00 98.62 81 PHE A CA 1
ATOM 668 C C . PHE A 1 81 ? -3.800 -3.670 6.673 1.00 98.62 81 PHE A C 1
ATOM 670 O O . PHE A 1 81 ? -3.516 -2.950 5.711 1.00 98.62 81 PHE A O 1
ATOM 677 N N . ASN A 1 82 ? -3.022 -4.652 7.115 1.00 98.62 82 ASN A N 1
ATOM 678 C CA . ASN A 1 82 ? -1.906 -5.212 6.377 1.00 98.62 82 ASN A CA 1
ATOM 679 C C . ASN A 1 82 ? -2.453 -6.202 5.341 1.00 98.62 82 ASN A C 1
ATOM 681 O O . ASN A 1 82 ? -3.084 -7.199 5.688 1.00 98.62 82 ASN A O 1
ATOM 685 N N . LEU A 1 83 ? -2.220 -5.909 4.064 1.00 98.38 83 LEU A N 1
ATOM 686 C CA . LEU A 1 83 ? -2.639 -6.723 2.922 1.00 98.38 83 LEU A CA 1
ATOM 687 C C . LEU A 1 83 ? -1.424 -7.385 2.260 1.00 98.38 83 LEU A C 1
ATOM 689 O O . LEU A 1 83 ? -1.334 -7.463 1.035 1.00 98.38 83 LEU A O 1
ATOM 693 N N . ASN A 1 84 ? -0.445 -7.798 3.066 1.00 98.06 84 ASN A N 1
ATOM 694 C CA . ASN A 1 84 ? 0.691 -8.575 2.595 1.00 98.06 84 ASN A CA 1
ATOM 695 C C . ASN A 1 84 ? 0.212 -9.920 2.031 1.00 98.06 84 ASN A C 1
ATOM 697 O O . ASN A 1 84 ? -0.411 -10.711 2.731 1.00 98.06 84 ASN A O 1
ATOM 701 N N . SER A 1 85 ? 0.531 -10.171 0.760 1.00 96.06 85 SER A N 1
ATOM 702 C CA . SER A 1 85 ? 0.124 -11.372 0.022 1.00 96.06 85 SER A CA 1
ATOM 703 C C . SER A 1 85 ? 0.718 -12.676 0.563 1.00 96.06 85 SER A C 1
ATOM 705 O O . SER A 1 85 ? 0.254 -13.744 0.183 1.00 96.06 85 SER A O 1
ATOM 707 N N . LEU A 1 86 ? 1.719 -12.604 1.446 1.00 96.56 86 LEU A N 1
ATOM 708 C CA . LEU A 1 86 ? 2.288 -13.763 2.142 1.00 96.56 86 LEU A CA 1
ATOM 709 C C . LEU A 1 86 ? 1.493 -14.167 3.396 1.00 96.56 86 LEU A C 1
ATOM 711 O O . LEU A 1 86 ? 1.783 -15.203 3.992 1.00 96.56 86 LEU A O 1
ATOM 715 N N . LEU A 1 87 ? 0.521 -13.355 3.821 1.00 97.69 87 LEU A N 1
ATOM 716 C CA . LEU A 1 87 ? -0.380 -13.677 4.926 1.00 97.69 87 LEU A CA 1
ATOM 717 C C . LEU A 1 87 ? -1.547 -14.540 4.435 1.00 97.69 87 LEU A C 1
ATOM 719 O O . LEU A 1 87 ? -1.919 -14.517 3.263 1.00 97.69 87 LEU A O 1
ATOM 723 N N . THR A 1 88 ? -2.180 -15.268 5.354 1.00 97.62 88 THR A N 1
ATOM 724 C CA . THR A 1 88 ? -3.385 -16.066 5.057 1.00 97.62 88 THR A CA 1
ATOM 725 C C . THR A 1 88 ? -4.615 -15.201 4.768 1.00 97.62 88 THR A C 1
ATOM 727 O O . THR A 1 88 ? -5.591 -15.685 4.197 1.00 97.62 88 THR A O 1
ATOM 730 N N . GLY A 1 89 ? -4.573 -13.923 5.143 1.00 97.44 89 GLY A N 1
ATOM 731 C CA . GLY A 1 89 ? -5.611 -12.939 4.875 1.00 97.44 89 GLY A CA 1
ATOM 732 C C . GLY A 1 89 ? -5.239 -11.551 5.408 1.00 97.44 89 GLY A C 1
ATOM 733 O O . GLY A 1 89 ? -4.136 -11.364 5.921 1.00 97.44 89 GLY A O 1
ATOM 734 N N . PRO A 1 90 ? -6.151 -10.568 5.289 1.00 98.06 90 PRO A N 1
ATOM 735 C CA . PRO A 1 90 ? -5.960 -9.233 5.849 1.00 98.06 90 PRO A CA 1
ATOM 736 C C . PRO A 1 90 ? -5.761 -9.265 7.369 1.00 98.06 90 PRO A C 1
ATOM 738 O O . PRO A 1 90 ? -6.619 -9.770 8.093 1.00 98.06 90 PRO A O 1
ATOM 741 N N . GLU A 1 91 ? -4.681 -8.659 7.857 1.00 98.56 91 GLU A N 1
ATOM 742 C CA . GLU A 1 91 ? -4.415 -8.511 9.294 1.00 98.56 91 GLU A CA 1
ATOM 743 C C . GLU A 1 91 ? -4.722 -7.087 9.761 1.00 98.56 91 GLU A C 1
ATOM 745 O O . GLU A 1 91 ? -4.322 -6.117 9.117 1.00 98.56 91 GLU A O 1
ATOM 750 N N . LEU A 1 92 ? -5.435 -6.952 10.880 1.00 98.19 92 LEU A N 1
ATOM 751 C CA . LEU A 1 92 ? -5.732 -5.661 11.502 1.00 98.19 92 LEU A CA 1
ATOM 752 C C . LEU A 1 92 ? -4.467 -5.074 12.155 1.00 98.19 92 LEU A C 1
ATOM 754 O O . LEU A 1 92 ? -3.745 -5.797 12.840 1.00 98.19 92 LEU A O 1
ATOM 758 N N . ILE A 1 93 ? -4.246 -3.769 11.970 1.00 96.56 93 ILE A N 1
ATOM 759 C CA . ILE A 1 93 ? -3.191 -2.968 12.619 1.00 96.56 93 ILE A CA 1
ATOM 760 C C . ILE A 1 93 ? -3.807 -2.083 13.703 1.00 96.56 93 ILE A C 1
ATOM 762 O O . ILE A 1 93 ? -4.831 -1.417 13.406 1.00 96.56 93 ILE A O 1
#